Protein AF-A0A2S9F8V8-F1 (afdb_monomer_lite)

Foldseek 3Di:
DVVVVVVVVVVVVVVVVVVVVVVVVLVVCLQVCLVPPDDPDDSPVSSVVSVVVVVVD

Secondary structure (DSSP, 8-state):
-HHHHHHHHHHHHHHHHHHHHHHHHHHHHHHHHHHHHS-TT-HHHHHHHHHHHHHH-

Sequence (57 aa):
MGTDIRRVVTGASIGNAVEWFDFAIYGFLATFIAAHFFPSGNETAALLNTFAIFAAA

Structure (mmCIF, N/CA/C/O backbone):
data_AF-A0A2S9F8V8-F1
#
_entry.id   AF-A0A2S9F8V8-F1
#
loop_
_atom_site.group_PDB
_atom_site.id
_atom_site.type_symbol
_atom_site.label_atom_id
_atom_site.label_alt_id
_atom_site.label_comp_id
_atom_site.label_asym_id
_atom_site.label_entity_id
_atom_site.label_seq_id
_atom_site.pdbx_PDB_ins_code
_atom_site.Cartn_x
_atom_site.Cartn_y
_atom_site.Cartn_z
_atom_site.occupancy
_atom_site.B_iso_or_equiv
_atom_site.auth_seq_id
_atom_site.auth_comp_id
_atom_site.auth_asym_id
_atom_site.auth_atom_id
_atom_site.pdbx_PDB_model_num
ATOM 1 N N . MET A 1 1 ? 26.258 -3.356 -27.098 1.00 55.09 1 MET A N 1
ATOM 2 C CA . MET A 1 1 ? 26.305 -2.417 -25.956 1.00 55.09 1 MET A CA 1
ATOM 3 C C . MET A 1 1 ? 25.066 -1.513 -25.837 1.00 55.09 1 MET A C 1
ATOM 5 O O . MET A 1 1 ? 24.707 -1.186 -24.719 1.00 55.09 1 MET A O 1
ATOM 9 N N . GLY A 1 2 ? 24.375 -1.114 -26.923 1.00 61.78 2 GLY A N 1
ATOM 10 C CA . GLY A 1 2 ? 23.161 -0.267 -26.829 1.00 61.78 2 GLY A CA 1
ATOM 11 C C . GLY A 1 2 ? 21.828 -1.003 -26.583 1.00 61.78 2 GLY A C 1
ATOM 12 O O . GLY A 1 2 ? 20.913 -0.440 -25.984 1.00 61.78 2 GLY A O 1
ATOM 13 N N . THR A 1 3 ? 21.704 -2.260 -27.015 1.00 68.62 3 THR A N 1
ATOM 14 C CA . THR A 1 3 ? 20.478 -3.070 -26.865 1.00 68.62 3 THR A CA 1
ATOM 15 C C . THR A 1 3 ? 20.253 -3.520 -25.420 1.00 68.62 3 THR A C 1
ATOM 17 O O . THR A 1 3 ? 19.116 -3.569 -24.955 1.00 68.62 3 THR A O 1
ATOM 20 N N . ASP A 1 4 ? 21.342 -3.776 -24.694 1.00 83.62 4 ASP A N 1
ATOM 21 C CA . ASP A 1 4 ? 21.315 -4.245 -23.306 1.00 83.62 4 AS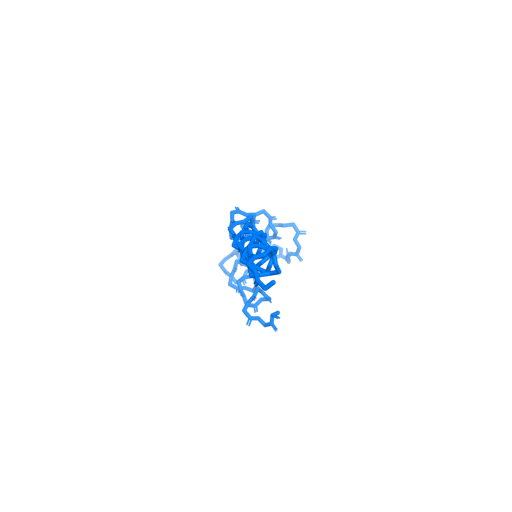P A CA 1
ATOM 22 C C . ASP A 1 4 ? 20.789 -3.161 -22.361 1.00 83.62 4 ASP A C 1
ATOM 24 O O . ASP A 1 4 ? 19.922 -3.429 -21.535 1.00 83.62 4 ASP A O 1
ATOM 28 N N . ILE A 1 5 ? 21.219 -1.907 -22.550 1.00 92.69 5 ILE A N 1
ATOM 29 C CA . ILE A 1 5 ? 20.733 -0.766 -21.759 1.00 92.69 5 ILE A CA 1
ATOM 30 C C . ILE A 1 5 ? 19.240 -0.539 -22.004 1.00 92.69 5 ILE A C 1
ATOM 32 O O . ILE A 1 5 ? 18.491 -0.355 -21.050 1.00 92.69 5 ILE A O 1
ATOM 36 N N . ARG A 1 6 ? 18.775 -0.604 -23.261 1.00 90.88 6 ARG A N 1
ATOM 37 C CA . ARG A 1 6 ? 17.339 -0.480 -23.568 1.00 90.88 6 ARG A CA 1
ATOM 38 C C . ARG A 1 6 ? 16.517 -1.556 -22.858 1.00 90.88 6 ARG A C 1
ATOM 40 O O . ARG A 1 6 ? 15.488 -1.237 -22.276 1.00 90.88 6 ARG A O 1
ATOM 47 N N . ARG A 1 7 ? 16.994 -2.804 -22.850 1.00 92.25 7 ARG A N 1
ATOM 48 C CA . ARG A 1 7 ? 16.341 -3.911 -22.137 1.00 92.25 7 ARG A CA 1
ATOM 49 C C . ARG A 1 7 ? 16.310 -3.686 -20.623 1.00 92.25 7 ARG A C 1
ATOM 51 O O . ARG A 1 7 ? 15.270 -3.919 -20.015 1.00 92.25 7 ARG A O 1
ATOM 58 N N . VAL A 1 8 ? 17.411 -3.220 -20.031 1.00 95.50 8 VAL A N 1
ATOM 59 C CA . VAL A 1 8 ? 17.492 -2.901 -18.594 1.00 95.50 8 VAL A CA 1
ATOM 60 C C . VAL A 1 8 ? 16.526 -1.777 -18.229 1.00 95.50 8 VAL A C 1
ATOM 62 O O . VAL A 1 8 ? 15.760 -1.926 -17.284 1.00 95.50 8 VAL A O 1
ATOM 65 N N . VAL A 1 9 ? 16.510 -0.686 -18.999 1.00 95.94 9 VAL A N 1
ATOM 66 C CA . VAL A 1 9 ? 15.614 0.454 -18.755 1.00 95.94 9 VAL A CA 1
ATOM 67 C C . VAL A 1 9 ? 14.155 0.022 -18.852 1.00 95.94 9 VAL A C 1
ATOM 69 O O . VAL A 1 9 ? 13.387 0.294 -17.937 1.00 95.94 9 VAL A O 1
ATOM 72 N N . THR A 1 10 ? 13.769 -0.706 -19.904 1.00 95.62 10 THR A N 1
ATOM 73 C CA . THR A 1 10 ? 12.389 -1.190 -20.042 1.00 95.62 10 THR A CA 1
ATOM 74 C C . THR A 1 10 ? 12.006 -2.151 -18.917 1.00 95.62 10 THR A C 1
ATOM 76 O O . THR A 1 10 ? 10.917 -2.024 -18.365 1.00 95.62 10 THR A O 1
ATOM 79 N N . GLY A 1 11 ? 12.894 -3.074 -18.535 1.00 96.56 11 GLY A N 1
ATOM 80 C CA . GLY A 1 11 ? 12.656 -3.979 -17.410 1.00 96.56 11 GLY A CA 1
ATOM 81 C C . GLY A 1 11 ? 12.459 -3.233 -16.088 1.00 96.56 11 GLY A C 1
ATOM 82 O O . GLY A 1 11 ? 11.494 -3.499 -15.377 1.00 96.56 11 GLY A O 1
ATOM 83 N N . ALA A 1 12 ? 13.315 -2.250 -15.798 1.00 96.19 12 ALA A N 1
ATOM 84 C CA . ALA A 1 12 ? 13.218 -1.424 -14.598 1.00 96.19 12 ALA A CA 1
ATOM 85 C C . ALA A 1 12 ? 11.946 -0.560 -14.584 1.00 96.19 12 ALA A C 1
ATOM 87 O O . ALA A 1 12 ? 11.284 -0.463 -13.555 1.00 96.19 12 ALA A O 1
ATOM 88 N N . SER A 1 13 ? 11.560 0.029 -15.722 1.00 97.00 13 SER A N 1
ATOM 89 C CA . SER A 1 13 ? 10.324 0.814 -15.824 1.00 97.00 13 SER A CA 1
ATOM 90 C C . SER A 1 13 ? 9.074 -0.033 -15.590 1.00 97.00 13 SER A C 1
ATOM 92 O O . SER A 1 13 ? 8.159 0.430 -14.915 1.00 97.00 13 SER A O 1
ATOM 94 N N . ILE A 1 14 ? 9.034 -1.263 -16.119 1.00 97.44 14 ILE A N 1
ATOM 95 C CA . ILE A 1 14 ? 7.917 -2.191 -15.888 1.00 97.44 14 ILE A CA 1
ATOM 96 C C . ILE A 1 14 ? 7.866 -2.601 -14.415 1.00 97.44 14 ILE A C 1
ATOM 98 O O . ILE A 1 14 ? 6.795 -2.539 -13.824 1.00 97.44 14 ILE A O 1
ATOM 102 N N . GLY A 1 15 ? 9.005 -2.969 -13.816 1.00 96.56 15 GLY A N 1
ATOM 103 C CA . GLY A 1 15 ? 9.076 -3.323 -12.394 1.00 96.56 15 GLY A CA 1
ATOM 104 C C . GLY A 1 15 ? 8.558 -2.197 -11.503 1.00 96.56 15 GLY A C 1
ATOM 105 O O . GLY A 1 15 ? 7.617 -2.401 -10.745 1.00 96.56 15 GLY A O 1
ATOM 106 N N . ASN A 1 16 ? 9.068 -0.981 -11.703 1.00 97.00 16 ASN A N 1
ATOM 107 C CA . ASN A 1 16 ? 8.598 0.195 -10.977 1.00 97.00 16 ASN A CA 1
ATOM 108 C C . ASN A 1 16 ? 7.093 0.439 -11.193 1.00 97.00 16 ASN A C 1
ATOM 110 O O . ASN A 1 16 ? 6.376 0.763 -10.255 1.00 97.00 16 ASN A O 1
ATOM 114 N N . ALA A 1 17 ? 6.581 0.289 -12.419 1.00 97.44 17 ALA A N 1
ATOM 115 C CA . ALA A 1 17 ? 5.151 0.460 -12.676 1.00 97.44 17 ALA A CA 1
ATOM 116 C C . ALA A 1 17 ? 4.290 -0.561 -11.913 1.00 97.44 17 ALA A C 1
ATOM 118 O O . ALA A 1 17 ? 3.237 -0.188 -11.401 1.00 97.44 17 ALA A O 1
ATOM 119 N N . VAL A 1 18 ? 4.736 -1.817 -11.819 1.00 97.00 18 VAL A N 1
ATOM 120 C CA . VAL A 1 18 ? 4.045 -2.870 -11.058 1.00 97.00 18 VAL A CA 1
ATOM 121 C C . VAL A 1 18 ? 4.077 -2.573 -9.559 1.00 97.00 18 VAL A C 1
ATOM 123 O O . VAL A 1 18 ? 3.037 -2.649 -8.917 1.00 97.00 18 VAL A O 1
ATOM 126 N N . GLU A 1 19 ? 5.219 -2.151 -9.015 1.00 95.88 19 GLU A N 1
ATOM 127 C CA . GLU A 1 19 ? 5.330 -1.762 -7.601 1.00 95.88 19 GLU A CA 1
ATOM 128 C C . GLU A 1 19 ? 4.339 -0.642 -7.249 1.00 95.88 19 GLU A C 1
ATOM 130 O O . GLU A 1 19 ? 3.551 -0.759 -6.310 1.00 95.88 19 GLU A O 1
ATOM 135 N N . TRP A 1 20 ? 4.306 0.425 -8.055 1.00 96.69 20 TRP A N 1
ATOM 136 C CA . TRP A 1 20 ? 3.360 1.527 -7.858 1.00 96.69 20 TRP A CA 1
ATOM 137 C C . TRP A 1 20 ? 1.902 1.105 -8.038 1.00 96.69 20 TRP A C 1
ATOM 139 O O . TRP A 1 20 ? 1.022 1.635 -7.356 1.00 96.69 20 TRP A O 1
ATOM 149 N N . PHE A 1 21 ? 1.634 0.174 -8.951 1.00 96.88 21 PHE A N 1
ATOM 150 C CA . PHE A 1 21 ? 0.300 -0.368 -9.170 1.00 96.88 21 PHE A CA 1
ATOM 151 C C . PHE A 1 21 ? -0.197 -1.143 -7.947 1.00 96.88 21 PHE A C 1
ATOM 153 O O . PHE A 1 21 ? -1.302 -0.873 -7.472 1.00 96.88 21 PHE A O 1
ATOM 160 N N . ASP A 1 22 ? 0.630 -2.029 -7.395 1.00 95.06 22 ASP A N 1
ATOM 161 C CA . ASP A 1 22 ? 0.284 -2.809 -6.207 1.00 95.06 22 ASP A CA 1
ATOM 162 C C . ASP A 1 22 ? 0.065 -1.894 -4.991 1.0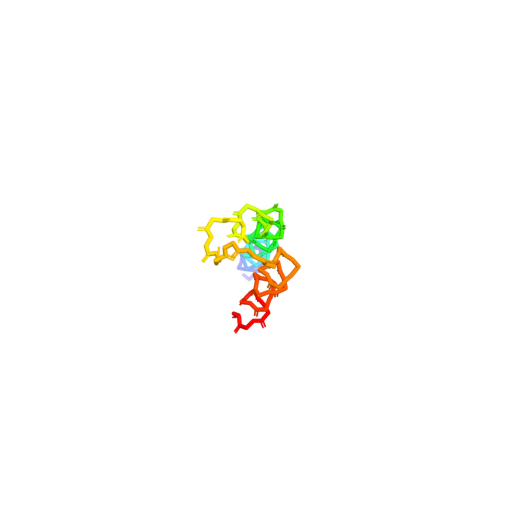0 95.06 22 ASP A C 1
ATOM 164 O O . ASP A 1 22 ? -0.928 -2.041 -4.273 1.00 95.06 22 ASP A O 1
ATOM 168 N N . PHE A 1 23 ? 0.909 -0.872 -4.807 1.00 95.19 23 PHE A N 1
ATOM 169 C CA . PHE A 1 23 ? 0.734 0.135 -3.754 1.00 95.19 23 PHE A CA 1
ATOM 170 C C . PHE A 1 23 ? -0.572 0.924 -3.897 1.00 95.19 23 PHE A C 1
ATOM 172 O O . PHE A 1 23 ? -1.302 1.117 -2.919 1.00 95.19 23 PHE A O 1
ATOM 179 N N . ALA A 1 24 ? -0.897 1.361 -5.116 1.00 96.62 24 ALA A N 1
ATOM 180 C CA . ALA A 1 24 ? -2.118 2.110 -5.385 1.00 96.62 24 ALA A CA 1
ATOM 181 C C . ALA A 1 24 ? -3.373 1.260 -5.142 1.00 96.62 24 ALA A C 1
ATOM 183 O O . ALA A 1 24 ? -4.321 1.731 -4.511 1.00 96.62 24 ALA A O 1
ATOM 184 N N . ILE A 1 25 ? -3.378 0.007 -5.606 1.00 97.44 25 ILE A N 1
ATOM 185 C CA . ILE A 1 25 ? -4.512 -0.901 -5.408 1.00 97.44 25 ILE A CA 1
ATOM 186 C C . ILE A 1 25 ? -4.683 -1.260 -3.938 1.00 97.44 25 ILE A C 1
ATOM 188 O O . ILE A 1 25 ? -5.818 -1.270 -3.460 1.00 97.44 25 ILE A O 1
ATOM 192 N N . TYR A 1 26 ? -3.595 -1.504 -3.20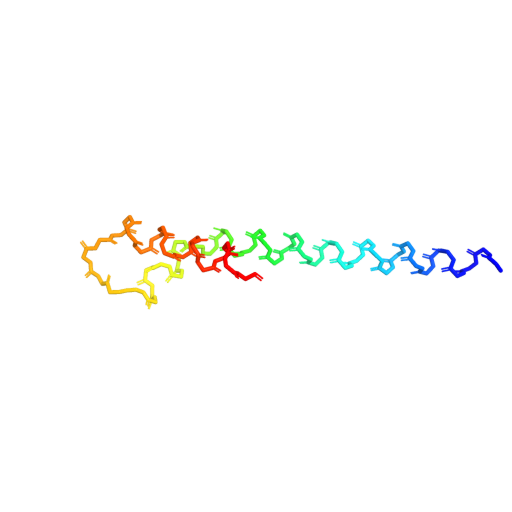3 1.00 96.88 26 TYR A N 1
ATOM 193 C CA . TYR A 1 26 ? -3.685 -1.776 -1.771 1.00 96.88 26 TYR A CA 1
ATOM 194 C C . TYR A 1 26 ? -4.336 -0.605 -1.028 1.00 96.88 26 TYR A C 1
ATOM 196 O O . TYR A 1 26 ? -5.286 -0.798 -0.271 1.00 96.88 26 TYR A O 1
ATOM 204 N N . GLY A 1 27 ? -3.875 0.624 -1.289 1.00 95.75 27 GLY A N 1
ATOM 205 C CA . GLY A 1 27 ? -4.454 1.831 -0.701 1.00 95.75 27 GLY A CA 1
ATOM 206 C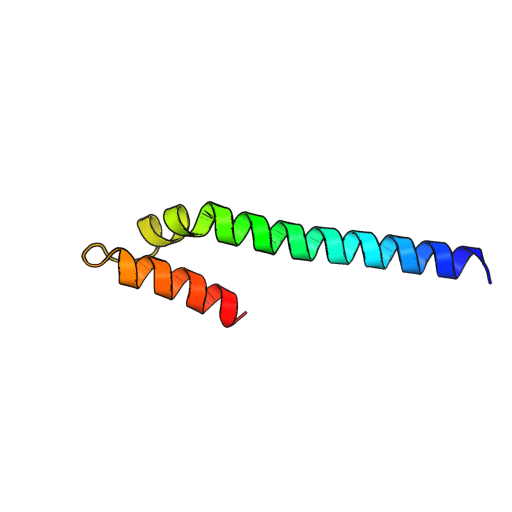 C . GLY A 1 27 ? -5.924 2.029 -1.081 1.00 95.75 27 GLY A C 1
ATOM 207 O O . GLY A 1 27 ? -6.747 2.343 -0.223 1.00 95.75 27 GLY A O 1
ATOM 208 N N . PHE A 1 28 ? -6.279 1.784 -2.345 1.00 97.00 28 PHE A N 1
ATOM 209 C CA . PHE A 1 28 ? -7.661 1.857 -2.823 1.00 97.00 28 PHE A CA 1
ATOM 210 C C . PHE A 1 28 ? -8.577 0.834 -2.132 1.00 97.00 28 PHE A C 1
ATOM 212 O O . PHE A 1 28 ? -9.708 1.157 -1.772 1.00 97.00 28 PHE A O 1
ATOM 219 N N . LEU A 1 29 ? -8.084 -0.386 -1.907 1.00 97.75 29 LEU A N 1
ATOM 220 C CA . LEU A 1 29 ? -8.822 -1.464 -1.247 1.00 97.75 29 LEU A CA 1
ATOM 221 C C . LEU A 1 29 ? -8.708 -1.439 0.283 1.00 97.75 29 LEU A C 1
ATOM 223 O O . LEU A 1 29 ? -9.308 -2.291 0.938 1.00 97.75 29 LEU A O 1
ATOM 227 N N . ALA A 1 30 ? -7.993 -0.482 0.879 1.00 97.44 30 ALA A N 1
ATOM 228 C CA . ALA A 1 30 ? -7.701 -0.481 2.312 1.00 97.44 30 ALA A CA 1
ATOM 229 C C . ALA A 1 30 ? -8.968 -0.516 3.183 1.00 97.44 30 ALA A C 1
ATOM 231 O O . ALA A 1 30 ? -9.027 -1.250 4.166 1.00 97.44 30 ALA A O 1
ATOM 232 N N . THR A 1 31 ? -10.020 0.213 2.805 1.00 96.75 31 THR A N 1
ATOM 233 C CA . THR A 1 31 ? -11.305 0.198 3.529 1.00 96.75 31 THR A CA 1
ATOM 234 C C . THR A 1 31 ? -12.043 -1.132 3.383 1.00 96.75 31 THR A C 1
ATOM 236 O O . THR A 1 31 ? -12.648 -1.613 4.340 1.00 96.75 31 THR A O 1
ATOM 239 N N . PHE A 1 32 ? -11.960 -1.763 2.209 1.00 97.38 32 PHE A N 1
ATOM 240 C CA . PHE A 1 32 ? -12.542 -3.078 1.960 1.00 97.38 32 PHE A CA 1
ATOM 241 C C . PHE A 1 32 ? -11.838 -4.162 2.783 1.00 97.38 32 PHE A C 1
ATOM 243 O O . PHE A 1 32 ? -12.504 -4.981 3.418 1.00 97.38 32 PHE A O 1
ATOM 250 N N . ILE A 1 33 ? -10.502 -4.131 2.811 1.00 96.94 33 ILE A N 1
ATOM 251 C CA . ILE A 1 33 ? -9.673 -5.031 3.618 1.00 96.94 33 ILE A CA 1
ATOM 252 C C . ILE A 1 33 ? -9.988 -4.826 5.104 1.00 96.94 33 ILE A C 1
ATOM 254 O O . ILE A 1 33 ? -10.304 -5.792 5.797 1.00 96.94 33 ILE A O 1
ATOM 258 N N . ALA A 1 34 ? -9.996 -3.576 5.576 1.00 97.62 34 A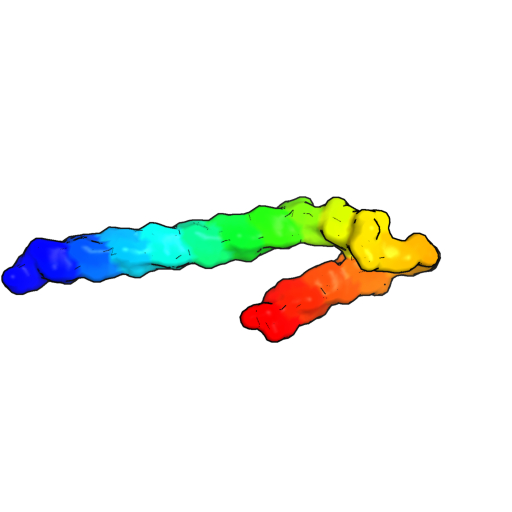LA A N 1
ATOM 259 C CA . ALA A 1 34 ? -10.307 -3.238 6.962 1.00 97.62 34 ALA A CA 1
ATOM 260 C C . ALA A 1 34 ? -11.654 -3.828 7.418 1.00 97.62 34 ALA A C 1
ATOM 262 O O . ALA A 1 34 ? -11.731 -4.436 8.482 1.00 97.62 34 ALA A O 1
ATOM 263 N N . ALA A 1 35 ? -12.695 -3.699 6.590 1.00 96.44 35 ALA A N 1
ATOM 264 C CA . ALA A 1 35 ? -14.046 -4.154 6.914 1.00 96.44 35 ALA A CA 1
ATOM 265 C C . ALA A 1 35 ? -14.215 -5.684 6.940 1.00 96.44 35 ALA A C 1
ATOM 267 O O . ALA A 1 35 ? -15.084 -6.180 7.653 1.00 96.44 35 ALA A O 1
ATOM 268 N N . HIS A 1 36 ? -13.422 -6.432 6.166 1.00 96.38 36 HIS A N 1
ATOM 269 C CA . HIS A 1 36 ? -13.595 -7.886 6.026 1.00 96.38 36 HIS A CA 1
ATOM 270 C C . HIS A 1 36 ? -12.591 -8.716 6.828 1.00 96.38 36 HIS A C 1
ATOM 272 O O . HIS A 1 36 ? -12.874 -9.874 7.130 1.00 96.38 36 HIS A O 1
ATOM 278 N N . PHE A 1 37 ? -11.427 -8.157 7.167 1.00 95.44 37 PHE A N 1
ATOM 279 C CA . PHE A 1 37 ? -10.344 -8.903 7.814 1.00 95.44 37 PHE A CA 1
ATOM 280 C C . PHE A 1 37 ? -10.153 -8.568 9.297 1.00 95.44 37 PHE A C 1
ATOM 282 O O . PHE A 1 37 ? -9.485 -9.329 9.997 1.00 95.44 37 PHE A O 1
ATOM 289 N N . PHE A 1 38 ? -10.740 -7.478 9.800 1.00 95.19 38 PHE A N 1
ATOM 290 C CA . PHE A 1 38 ? -10.646 -7.098 11.212 1.00 95.19 38 PHE A CA 1
ATOM 291 C C . PHE A 1 38 ? -11.987 -7.233 11.946 1.00 95.19 38 PHE A C 1
ATOM 293 O O . PHE A 1 38 ? -13.047 -7.103 11.333 1.00 95.19 38 PHE A O 1
ATOM 300 N N . PRO A 1 39 ? -11.964 -7.475 13.273 1.00 93.00 39 PRO A N 1
ATOM 301 C CA . PRO A 1 39 ? -13.179 -7.529 14.076 1.00 93.00 39 PRO A CA 1
ATOM 302 C C . PRO A 1 39 ? -13.961 -6.213 14.036 1.00 93.00 39 PRO A C 1
ATOM 304 O O . PRO A 1 39 ? -13.389 -5.123 14.119 1.00 93.00 39 PRO A O 1
ATOM 307 N N . SER A 1 40 ? -15.287 -6.322 14.001 1.00 86.38 40 SER A N 1
ATOM 308 C CA . SER A 1 40 ? -16.183 -5.179 14.165 1.00 86.38 40 SER A CA 1
ATOM 309 C C . SER A 1 40 ? -16.017 -4.538 15.547 1.00 86.38 40 SER A C 1
ATOM 311 O O . SER A 1 40 ? -15.858 -5.246 16.543 1.00 86.38 40 SER A O 1
ATOM 313 N N . GLY A 1 41 ? -16.129 -3.211 15.625 1.00 91.94 41 GLY A N 1
ATOM 314 C CA . GLY A 1 41 ? -16.158 -2.467 16.892 1.00 91.94 41 GLY A CA 1
ATOM 315 C C . GLY A 1 41 ? -15.334 -1.180 16.878 1.00 91.94 41 GLY A C 1
ATOM 316 O O . GLY A 1 41 ? -15.709 -0.217 17.540 1.00 91.94 41 GLY A O 1
ATOM 317 N N . ASN A 1 42 ? -14.248 -1.131 16.100 1.00 95.50 42 ASN A N 1
ATOM 318 C CA . ASN A 1 42 ? -13.473 0.093 15.889 1.00 95.50 42 ASN A CA 1
ATOM 319 C C . ASN A 1 42 ? -12.916 0.155 14.458 1.00 95.50 42 ASN A C 1
ATOM 321 O O . ASN A 1 42 ? -11.842 -0.367 14.161 1.00 95.50 42 ASN A O 1
ATOM 325 N N . GLU A 1 43 ? -13.663 0.819 13.578 1.00 94.75 43 GLU A N 1
ATOM 326 C CA . GLU A 1 43 ? -13.348 0.966 12.151 1.00 94.75 43 GLU A CA 1
ATOM 327 C C . GLU A 1 43 ? -12.047 1.743 11.920 1.00 94.75 43 GLU A C 1
ATOM 329 O O . GLU A 1 43 ? -11.245 1.382 11.058 1.00 94.75 43 GLU A O 1
ATOM 334 N N . THR A 1 44 ? -11.786 2.764 12.740 1.00 96.19 44 THR A N 1
ATOM 335 C CA . THR A 1 44 ? -10.542 3.538 12.678 1.00 96.19 44 THR A CA 1
ATOM 336 C C . THR A 1 44 ? -9.338 2.654 12.985 1.00 96.19 44 THR A C 1
AT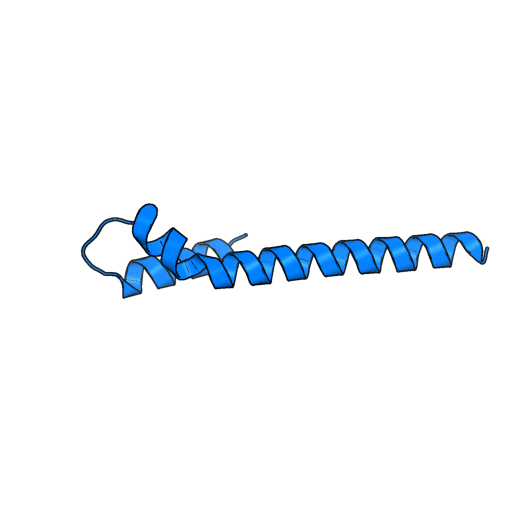OM 338 O O . THR A 1 44 ? -8.352 2.686 12.254 1.00 96.19 44 THR A O 1
ATOM 341 N N . ALA A 1 45 ? -9.412 1.832 14.036 1.00 96.75 45 ALA A N 1
ATOM 342 C CA . ALA A 1 45 ? -8.337 0.905 14.382 1.00 96.75 45 ALA A CA 1
ATOM 343 C C . ALA A 1 45 ? -8.118 -0.156 13.290 1.00 96.75 45 ALA A C 1
ATOM 345 O O . ALA A 1 45 ? -6.974 -0.471 12.971 1.00 96.75 45 ALA A O 1
ATOM 346 N N . ALA A 1 46 ? -9.189 -0.669 12.677 1.00 97.19 46 ALA A N 1
ATOM 347 C CA . ALA A 1 46 ? -9.100 -1.617 11.565 1.00 97.19 46 ALA A CA 1
ATOM 348 C C . ALA A 1 46 ? -8.401 -1.011 10.333 1.00 97.19 46 ALA A C 1
ATOM 350 O O . ALA A 1 46 ? -7.523 -1.639 9.734 1.00 97.19 46 ALA A O 1
ATOM 351 N N . LEU A 1 47 ? -8.739 0.233 9.979 1.00 97.19 47 LEU A N 1
ATOM 352 C CA . LEU A 1 47 ? -8.102 0.939 8.870 1.00 97.19 47 LEU A CA 1
ATOM 353 C C . LEU A 1 47 ? -6.627 1.249 9.166 1.00 97.19 47 LEU A C 1
ATOM 355 O O . LEU A 1 47 ? -5.768 1.017 8.318 1.00 97.19 47 LEU A O 1
ATOM 359 N N . LEU A 1 48 ? -6.319 1.708 10.383 1.00 97.38 48 LEU A N 1
ATOM 360 C CA . LEU A 1 48 ? -4.940 1.942 10.820 1.00 97.38 48 LEU A CA 1
ATOM 361 C C . LEU A 1 48 ? -4.107 0.658 10.789 1.00 97.38 48 LEU A C 1
ATOM 363 O O . LEU A 1 48 ? -2.980 0.685 10.305 1.00 97.38 48 LEU A O 1
ATOM 367 N N . ASN A 1 49 ? -4.663 -0.470 11.235 1.00 96.44 49 ASN A N 1
ATOM 368 C CA . ASN A 1 49 ? -3.983 -1.761 11.156 1.00 96.44 49 ASN A CA 1
ATOM 369 C C . ASN A 1 49 ? -3.759 -2.211 9.708 1.00 96.44 49 ASN A C 1
ATOM 371 O O . ASN A 1 49 ? -2.710 -2.770 9.404 1.00 96.44 49 ASN A O 1
ATOM 375 N N . THR A 1 50 ? -4.706 -1.941 8.806 1.00 97.06 50 THR A N 1
ATOM 376 C CA . THR A 1 50 ? -4.539 -2.227 7.372 1.00 97.06 50 THR A CA 1
ATOM 377 C C . THR A 1 50 ? -3.343 -1.455 6.805 1.00 97.06 50 THR A C 1
ATOM 379 O O . THR A 1 50 ? -2.453 -2.046 6.200 1.00 97.06 50 THR A O 1
ATOM 382 N N . PHE A 1 51 ? -3.232 -0.154 7.086 1.00 96.69 51 PHE A N 1
ATOM 383 C CA . PHE A 1 51 ? -2.050 0.619 6.684 1.00 96.69 51 PHE A CA 1
ATOM 384 C C . PHE A 1 51 ? -0.766 0.198 7.413 1.00 96.69 51 PHE A C 1
ATOM 386 O O . PHE A 1 51 ? 0.309 0.249 6.824 1.00 96.69 51 PHE A O 1
ATOM 393 N N . ALA A 1 52 ? -0.853 -0.246 8.669 1.00 96.81 52 ALA A N 1
ATOM 394 C CA . ALA A 1 52 ? 0.304 -0.736 9.414 1.00 96.81 52 ALA A CA 1
ATOM 395 C C . ALA A 1 52 ? 0.888 -2.017 8.798 1.00 96.81 52 ALA A C 1
ATOM 397 O O . ALA A 1 52 ? 2.106 -2.152 8.736 1.00 96.81 52 ALA A O 1
ATOM 398 N N . ILE A 1 53 ? 0.042 -2.929 8.303 1.00 95.06 53 ILE A N 1
ATOM 399 C CA . ILE A 1 53 ? 0.490 -4.127 7.576 1.00 95.06 53 ILE A CA 1
ATOM 400 C C . ILE A 1 53 ? 1.216 -3.723 6.293 1.00 95.06 53 ILE A C 1
ATOM 402 O O . ILE A 1 53 ? 2.299 -4.233 6.026 1.00 95.06 53 ILE A O 1
ATOM 406 N N . PHE A 1 54 ? 0.649 -2.782 5.535 1.00 93.94 54 PHE A N 1
ATOM 407 C CA . PHE A 1 54 ? 1.290 -2.250 4.333 1.00 93.94 54 PHE A CA 1
ATOM 408 C C . PHE A 1 54 ? 2.662 -1.636 4.612 1.00 93.94 54 PHE A C 1
ATOM 410 O O . PHE A 1 54 ? 3.590 -1.851 3.849 1.00 93.94 54 PHE A O 1
ATOM 417 N N . ALA A 1 55 ? 2.799 -0.897 5.714 1.00 93.62 55 ALA A N 1
ATOM 418 C CA . ALA A 1 55 ? 4.060 -0.272 6.104 1.00 93.62 55 ALA A CA 1
ATOM 419 C C . ALA A 1 55 ? 5.109 -1.261 6.649 1.00 93.62 55 ALA A C 1
ATOM 421 O O . ALA A 1 55 ? 6.283 -0.907 6.736 1.00 93.62 55 ALA A O 1
ATOM 422 N N . ALA A 1 56 ? 4.691 -2.454 7.079 1.00 92.75 56 ALA A N 1
ATOM 423 C CA . ALA A 1 56 ? 5.580 -3.488 7.604 1.00 92.75 56 ALA A CA 1
ATOM 424 C C . ALA A 1 56 ? 6.126 -4.434 6.521 1.00 92.75 56 ALA A C 1
ATOM 426 O O . ALA A 1 56 ? 7.114 -5.124 6.781 1.00 92.75 56 ALA A O 1
ATOM 427 N N . ALA A 1 57 ? 5.455 -4.502 5.367 1.00 75.44 57 ALA A N 1
ATOM 428 C CA . ALA A 1 57 ? 5.868 -5.274 4.197 1.00 75.44 57 ALA A CA 1
ATOM 429 C C . ALA A 1 57 ? 6.987 -4.560 3.424 1.00 75.44 57 ALA A C 1
ATOM 431 O O . ALA A 1 57 ? 7.879 -5.283 2.924 1.00 75.44 57 ALA A O 1
#

pLDDT: mean 93.37, std 8.38, range [55.09, 97.75]

Radius of gyration: 17.39 Å; chains: 1; bounding box: 42×12×44 Å